Protein AF-A0AAE9A812-F1 (afdb_monomer_lite)

Organism: Caenorhabditis briggsae (NCBI:txid6238)

Foldseek 3Di:
DDPVLVVVQVVQLVVLVVQQVVLVVVQVVCCVVPVDNPPRDDRDDDRDGDPVVVVVVVLVVLPDPADDQAAPQPSHHADPPFQKDFDPPPSNRHIHGLVRVVVVPPPPQADPPPRHGVPPSDDDDD

Sequence (126 aa):
MSKNLCVLEEDLFGSSVGMYRDTLNFNIYNVQQTQSNEACQPIPSYPGLSERFVDAEKMGKMKPMFGEGECAICFEKIEEHDEERTCPNEICALRYHGKCILKSIETKALCPYCKTGLVGIGKSSS

Secondary structure (DSSP, 8-state):
--HHHHHHHHHHHHHHHHHHHHHHHHHHHHHHHHS-STTPPPPPPPP---HHHHHHHHHHHHS-SSPTTB-TTT--B--TTS-EEE-S-TTT--EEEHHHHHHHHSS--B-TTT--B-TT-S----

InterPro domains:
  IPR001841 Zinc finger, RING-type [PF13639] (70-115)
  IPR001841 Zinc finger, RING-type [PS50089] (71-115)
  IPR013083 Zinc finger, RING/FYVE/PHD-type [G3DSA:3.30.40.10] (26-119)

Radius of gyration: 25.55 Å; chains: 1; bounding box: 54×34×76 Å

pLDDT: mean 85.59, std 14.65, range [34.12, 98.12]

Structure (mmCIF, N/CA/C/O backbone):
data_AF-A0AAE9A812-F1
#
_entry.id   AF-A0AAE9A812-F1
#
loop_
_atom_site.group_PDB
_atom_site.id
_atom_site.type_symbol
_atom_site.label_atom_id
_atom_site.label_alt_id
_atom_site.label_comp_id
_atom_site.label_asym_id
_atom_site.label_entity_id
_atom_site.label_seq_id
_atom_site.pdbx_PDB_ins_code
_atom_site.Cartn_x
_atom_site.Cartn_y
_atom_site.Cartn_z
_atom_site.occupancy
_atom_site.B_iso_or_equiv
_atom_site.auth_seq_id
_atom_site.auth_comp_id
_atom_site.auth_asym_id
_atom_site.auth_atom_id
_atom_site.pdbx_PDB_model_num
ATOM 1 N N . MET A 1 1 ? 6.868 8.957 -2.030 1.00 64.56 1 MET A N 1
ATOM 2 C CA . MET A 1 1 ? 5.532 9.276 -1.487 1.00 64.56 1 MET A CA 1
ATOM 3 C C . MET A 1 1 ? 5.451 10.750 -1.125 1.00 64.56 1 MET A C 1
ATOM 5 O O . MET A 1 1 ? 6.474 11.320 -0.762 1.00 64.56 1 MET A O 1
ATOM 9 N N . SER A 1 2 ? 4.302 11.400 -1.343 1.00 77.44 2 SER A N 1
ATOM 10 C CA . SER A 1 2 ? 4.153 12.848 -1.110 1.00 77.44 2 SER A CA 1
ATOM 11 C C . SER A 1 2 ? 4.033 13.133 0.386 1.00 77.44 2 SER A C 1
ATOM 13 O O . SER A 1 2 ? 3.185 12.532 1.040 1.00 77.44 2 SER A O 1
ATOM 15 N N . LYS A 1 3 ? 4.825 14.077 0.919 1.00 80.06 3 LYS A N 1
ATOM 16 C CA . LYS A 1 3 ? 4.775 14.473 2.343 1.00 80.06 3 LYS A CA 1
ATOM 17 C C . LYS A 1 3 ? 3.356 14.843 2.795 1.00 80.06 3 LYS A C 1
ATOM 19 O O . LYS A 1 3 ? 2.950 14.466 3.885 1.00 80.06 3 LYS A O 1
ATOM 24 N N . ASN A 1 4 ? 2.583 15.496 1.926 1.00 88.12 4 ASN A N 1
ATOM 25 C CA . ASN A 1 4 ? 1.204 15.893 2.222 1.00 88.12 4 ASN A CA 1
ATOM 26 C C . ASN A 1 4 ? 0.262 14.692 2.383 1.00 88.12 4 ASN A C 1
ATOM 28 O O . ASN A 1 4 ? -0.672 14.750 3.174 1.00 88.12 4 ASN A O 1
ATOM 32 N N . LEU A 1 5 ? 0.500 13.605 1.641 1.00 89.19 5 LEU A N 1
ATOM 33 C CA . LEU A 1 5 ? -0.305 12.391 1.756 1.00 89.19 5 LEU A CA 1
ATOM 34 C C . LEU A 1 5 ? -0.009 11.653 3.067 1.00 89.19 5 LEU A C 1
ATOM 36 O O . LEU A 1 5 ? -0.935 11.133 3.671 1.00 89.19 5 LEU A O 1
ATOM 40 N N . CYS A 1 6 ? 1.247 11.651 3.524 1.00 90.75 6 CYS A N 1
ATOM 41 C CA . CYS A 1 6 ? 1.621 11.052 4.807 1.00 90.75 6 CYS A CA 1
ATOM 42 C C . CYS A 1 6 ? 0.994 11.791 5.998 1.00 90.75 6 CYS A C 1
ATOM 44 O O . CYS A 1 6 ? 0.432 11.140 6.866 1.00 90.75 6 CYS A O 1
ATOM 46 N N . VAL A 1 7 ? 1.046 13.130 6.012 1.00 93.75 7 VAL A N 1
ATOM 47 C CA . VAL A 1 7 ? 0.453 13.941 7.097 1.00 93.75 7 VAL A CA 1
ATOM 48 C C . VAL A 1 7 ? -1.057 13.721 7.178 1.00 93.75 7 VAL A C 1
ATOM 50 O O . VAL A 1 7 ? -1.590 13.436 8.242 1.00 93.75 7 VAL A O 1
ATOM 53 N N . LEU A 1 8 ? -1.744 13.775 6.034 1.00 94.44 8 LEU A N 1
ATOM 54 C CA . LEU A 1 8 ? -3.183 13.530 5.992 1.00 94.44 8 LEU A CA 1
ATOM 55 C C . LEU A 1 8 ? -3.542 12.103 6.433 1.00 94.44 8 LEU A C 1
ATOM 57 O O . LEU A 1 8 ? -4.569 11.899 7.074 1.00 94.44 8 LEU A O 1
ATOM 61 N N . GLU A 1 9 ? -2.724 11.114 6.074 1.00 96.50 9 GLU A N 1
ATOM 62 C CA . GLU A 1 9 ? -2.943 9.732 6.499 1.00 96.50 9 GLU A CA 1
ATOM 63 C C . GLU A 1 9 ? -2.795 9.565 8.013 1.00 96.50 9 GLU A C 1
ATOM 65 O O . GLU A 1 9 ? -3.593 8.861 8.627 1.00 96.50 9 GLU A O 1
ATOM 70 N N . GLU A 1 10 ? -1.814 10.228 8.622 1.00 96.25 10 GLU A N 1
ATOM 71 C CA . GLU A 1 10 ? -1.607 10.206 10.070 1.00 96.25 10 GLU A CA 1
ATOM 72 C C . GLU A 1 10 ? -2.829 10.756 10.819 1.00 96.25 10 GLU A C 1
ATOM 74 O O . GLU A 1 10 ? -3.327 10.108 11.745 1.00 96.25 10 GLU A O 1
ATOM 79 N N . ASP A 1 11 ? -3.377 11.884 10.357 1.00 96.19 11 ASP A N 1
ATOM 80 C CA . ASP A 1 11 ? -4.583 12.489 10.931 1.00 96.19 11 ASP A CA 1
ATOM 81 C C . ASP A 1 11 ? -5.809 11.566 10.807 1.00 96.19 11 ASP A C 1
ATOM 83 O O . ASP A 1 11 ? -6.572 11.381 11.765 1.00 96.19 11 ASP A O 1
ATOM 87 N N . LEU A 1 12 ? -6.005 10.958 9.630 1.00 95.81 12 LEU A N 1
ATOM 88 C CA . LEU A 1 12 ? -7.115 10.035 9.373 1.00 95.81 12 LEU A CA 1
ATOM 89 C C . LEU A 1 12 ? -7.005 8.770 10.226 1.00 95.81 12 LEU A C 1
ATOM 91 O O . LEU A 1 12 ? -7.982 8.358 10.860 1.00 95.81 12 LEU A O 1
ATOM 95 N N . PHE A 1 13 ? -5.814 8.173 10.278 1.00 97.12 13 PHE A N 1
ATOM 96 C CA . PHE A 1 13 ? -5.564 6.983 11.075 1.00 97.12 13 PHE A CA 1
ATOM 97 C C . PHE A 1 13 ? -5.777 7.276 12.563 1.00 97.12 13 PHE A C 1
ATOM 99 O O . PHE A 1 13 ? -6.536 6.560 13.219 1.00 97.12 13 PHE A O 1
ATOM 106 N N . GLY A 1 14 ? -5.210 8.372 13.078 1.00 97.19 14 GLY A N 1
ATOM 107 C CA . GLY A 1 14 ? -5.398 8.802 14.464 1.00 97.19 14 GLY A CA 1
ATOM 108 C C . GLY A 1 14 ? -6.870 9.016 14.824 1.00 97.19 14 GLY A C 1
ATOM 109 O O . GLY A 1 14 ? -7.333 8.523 15.856 1.00 97.19 14 GLY A O 1
ATOM 110 N N . SER A 1 15 ? -7.632 9.660 13.938 1.00 96.31 15 SER A N 1
ATOM 111 C CA . SER A 1 15 ? -9.077 9.855 14.115 1.00 96.31 15 SER A CA 1
ATOM 112 C C . SER A 1 15 ? -9.830 8.521 14.179 1.00 96.31 15 SER A C 1
ATOM 114 O O . SER A 1 15 ? -10.662 8.322 15.066 1.00 96.31 15 SER A O 1
ATOM 116 N N . SER A 1 16 ? -9.504 7.575 13.290 1.00 96.88 16 SER A N 1
ATOM 117 C CA . SER A 1 16 ? -10.133 6.246 13.271 1.00 96.88 16 SER A CA 1
ATOM 118 C C . SER A 1 16 ? -9.846 5.440 14.545 1.00 96.88 16 SER A C 1
ATOM 120 O O . SER A 1 16 ? -10.753 4.814 15.098 1.00 96.88 16 SER A O 1
ATOM 122 N N . VAL A 1 17 ? -8.615 5.515 15.068 1.00 97.75 17 VAL A N 1
ATOM 123 C CA . VAL A 1 17 ? -8.219 4.883 16.336 1.00 97.75 17 VAL A CA 1
ATOM 124 C C . VAL A 1 17 ? -8.996 5.479 17.503 1.00 97.75 17 VAL A C 1
ATOM 126 O O . VAL A 1 17 ? -9.504 4.728 18.338 1.00 97.75 17 VAL A O 1
ATOM 129 N N . GLY A 1 18 ? -9.105 6.811 17.553 1.00 97.56 18 GLY A N 1
ATOM 130 C CA . GLY A 1 18 ? -9.866 7.519 18.580 1.00 97.56 18 GLY A CA 1
ATOM 131 C C . GLY A 1 18 ? -11.318 7.050 18.618 1.00 97.56 18 GLY A C 1
ATOM 132 O O . GLY A 1 18 ? -11.766 6.534 19.638 1.00 97.56 18 GLY A O 1
ATOM 133 N N . MET A 1 19 ? -12.011 7.115 17.478 1.00 96.81 19 MET A N 1
ATOM 134 C CA . MET A 1 19 ? -13.407 6.683 17.372 1.00 96.81 19 MET A CA 1
ATOM 135 C C . MET A 1 19 ? -13.600 5.222 17.786 1.00 96.81 19 MET A C 1
ATOM 137 O O . MET A 1 19 ? -14.482 4.918 18.585 1.00 96.81 19 MET A O 1
ATOM 141 N N . TYR A 1 20 ? -12.759 4.316 17.281 1.00 98.12 20 TYR A N 1
ATOM 142 C CA . TYR A 1 20 ? -12.854 2.894 17.599 1.00 98.12 20 TYR A CA 1
ATOM 143 C C . TYR A 1 20 ? -12.691 2.624 19.094 1.00 98.12 20 TYR A C 1
ATOM 145 O O . TYR A 1 20 ? -13.508 1.932 19.704 1.00 98.12 20 TYR A O 1
ATOM 153 N N . ARG A 1 21 ? -11.657 3.207 19.705 1.00 97.94 21 ARG A N 1
ATOM 154 C CA . ARG A 1 21 ? -11.391 3.049 21.135 1.00 97.94 21 ARG A CA 1
ATOM 155 C C . ARG A 1 21 ? -12.521 3.627 21.980 1.00 97.94 21 ARG A C 1
ATOM 157 O O . ARG A 1 21 ? -12.931 2.993 22.949 1.00 97.94 21 ARG A O 1
ATOM 164 N N . ASP A 1 22 ? -13.018 4.804 21.628 1.00 98.00 22 ASP A N 1
ATOM 165 C CA . ASP A 1 22 ? -14.037 5.492 22.414 1.00 98.00 22 ASP A CA 1
ATOM 166 C C . ASP A 1 22 ? -15.376 4.738 22.354 1.00 98.00 22 ASP A C 1
ATOM 168 O O . ASP A 1 22 ? -15.998 4.523 23.396 1.00 98.00 22 ASP A O 1
ATOM 172 N N . THR A 1 23 ? -15.764 4.213 21.183 1.00 98.00 23 THR A N 1
ATOM 173 C CA . THR A 1 23 ? -16.937 3.331 21.052 1.00 98.00 23 THR A CA 1
ATOM 174 C C . THR A 1 23 ? -16.782 2.046 21.865 1.00 98.00 23 THR A C 1
ATOM 176 O O . THR A 1 23 ? -17.718 1.639 22.555 1.00 98.00 23 THR A O 1
ATOM 179 N N . LEU A 1 24 ? -15.610 1.401 21.830 1.00 97.31 24 LEU A N 1
ATOM 180 C CA . LEU A 1 24 ? -15.373 0.202 22.635 1.00 97.31 24 LEU A CA 1
ATOM 181 C C . LEU A 1 24 ? -15.450 0.497 24.132 1.00 97.31 24 LEU A C 1
ATOM 183 O O . LEU A 1 24 ? -16.131 -0.227 24.853 1.00 97.31 24 LEU A O 1
ATOM 187 N N . ASN A 1 25 ? -14.797 1.561 24.595 1.00 97.56 25 ASN A N 1
ATOM 188 C CA . ASN A 1 25 ? -14.821 1.958 26.001 1.00 97.56 25 ASN A CA 1
ATOM 189 C C . ASN A 1 25 ? -16.247 2.259 26.473 1.00 97.56 25 ASN A C 1
ATOM 191 O O . ASN A 1 25 ? -16.641 1.804 27.547 1.00 97.56 25 ASN A O 1
ATOM 195 N N . PHE A 1 26 ? -17.032 2.967 25.658 1.00 97.00 26 PHE A N 1
ATOM 196 C CA . PHE A 1 26 ? -18.442 3.231 25.936 1.00 97.00 26 PHE A CA 1
ATOM 197 C C . PHE A 1 26 ? -19.256 1.936 26.041 1.00 97.00 26 PHE A C 1
ATOM 199 O O . PHE A 1 26 ? -19.970 1.726 27.021 1.00 97.00 26 PHE A O 1
ATOM 206 N N . ASN A 1 27 ? -19.110 1.028 25.073 1.00 97.69 27 ASN A N 1
ATOM 207 C CA . ASN A 1 27 ? -19.827 -0.244 25.076 1.00 97.69 27 ASN A CA 1
ATOM 208 C C . ASN A 1 27 ? -19.439 -1.125 26.270 1.00 97.69 27 ASN A C 1
ATOM 210 O O . ASN A 1 27 ? -20.319 -1.684 26.919 1.00 97.69 27 ASN A O 1
ATOM 214 N N . ILE A 1 28 ? -18.143 -1.220 26.589 1.00 97.50 28 ILE A N 1
ATOM 215 C CA . ILE A 1 28 ? -17.636 -1.958 27.754 1.00 97.50 28 ILE A CA 1
ATOM 216 C C . ILE A 1 28 ? -18.244 -1.390 29.037 1.00 97.50 28 ILE A C 1
ATOM 218 O O . ILE A 1 28 ? -18.771 -2.152 29.847 1.00 97.50 28 ILE A O 1
ATOM 222 N N . TYR A 1 29 ? -18.215 -0.065 29.202 1.00 96.88 29 TYR A N 1
ATOM 223 C CA . TYR A 1 29 ? -18.813 0.605 30.351 1.00 96.88 29 TYR A CA 1
ATOM 224 C C . TYR A 1 29 ? -20.308 0.281 30.471 1.00 96.88 29 TYR A C 1
ATOM 226 O O . TYR A 1 29 ? -20.756 -0.160 31.528 1.00 96.88 29 TYR A O 1
ATOM 234 N N . ASN A 1 30 ? -21.073 0.408 29.384 1.00 96.19 30 ASN A N 1
ATOM 235 C CA . ASN A 1 30 ? -22.510 0.132 29.396 1.00 96.19 30 ASN A CA 1
ATOM 236 C C . ASN A 1 30 ? -22.833 -1.313 29.764 1.00 96.19 30 ASN A C 1
ATOM 238 O O . ASN A 1 30 ? -23.720 -1.546 30.588 1.00 96.19 30 ASN A O 1
ATOM 242 N N . VAL A 1 31 ? -22.108 -2.279 29.199 1.00 97.38 31 VAL A N 1
ATOM 243 C CA . VAL A 1 31 ? -22.308 -3.700 29.513 1.00 97.38 31 VAL A CA 1
ATOM 244 C C . VAL A 1 31 ? -21.983 -3.973 30.980 1.00 97.38 31 VAL A C 1
ATOM 246 O O . VAL A 1 31 ? -22.732 -4.678 31.650 1.00 97.38 31 VAL A O 1
ATOM 249 N N . GLN A 1 32 ? -20.912 -3.381 31.514 1.00 96.94 32 GLN A N 1
ATOM 250 C CA . GLN A 1 32 ? -20.545 -3.532 32.923 1.00 96.94 32 GLN A CA 1
ATOM 251 C C . GLN A 1 32 ? -21.593 -2.942 33.880 1.00 96.94 32 GLN A C 1
ATOM 253 O O . GLN A 1 32 ? -21.830 -3.525 34.935 1.00 96.94 32 GLN A O 1
ATOM 258 N N . GLN A 1 33 ? -22.222 -1.814 33.530 1.00 96.62 33 GLN A N 1
ATOM 259 C CA . GLN A 1 33 ? -23.222 -1.160 34.385 1.00 96.62 33 GLN A CA 1
ATOM 260 C C . GLN A 1 33 ? -24.612 -1.797 34.290 1.00 96.62 33 GLN A C 1
ATOM 262 O O . GLN A 1 33 ? -25.311 -1.912 35.294 1.00 96.62 33 GLN A O 1
ATOM 267 N N . THR A 1 34 ? -25.033 -2.188 33.087 1.00 95.94 34 THR A N 1
ATOM 268 C CA . THR A 1 34 ? -26.423 -2.594 32.818 1.00 95.94 34 THR A CA 1
ATOM 269 C C . THR A 1 34 ? -26.601 -4.100 32.660 1.00 95.94 34 THR A C 1
ATOM 271 O O . THR A 1 34 ? -27.734 -4.573 32.645 1.00 95.94 34 THR A O 1
ATOM 274 N N . GLN A 1 35 ? -25.504 -4.854 32.508 1.00 95.38 35 GLN A N 1
ATOM 275 C CA . GLN A 1 35 ? -25.506 -6.260 32.079 1.00 95.38 35 GLN A CA 1
ATOM 276 C C . GLN A 1 35 ? -26.288 -6.505 30.775 1.00 95.38 35 GLN A C 1
ATOM 278 O O . GLN A 1 35 ? -26.722 -7.622 30.501 1.00 95.38 35 GLN A O 1
ATOM 283 N N . SER A 1 36 ? -26.458 -5.463 29.959 1.00 94.88 36 SER A N 1
ATOM 284 C CA . SER A 1 36 ? -27.199 -5.479 28.703 1.00 94.88 36 SER A CA 1
ATOM 285 C C . SER A 1 36 ? -26.360 -4.867 27.583 1.00 94.88 36 SER A C 1
ATOM 287 O O . SER A 1 36 ? -25.483 -4.036 27.821 1.00 94.88 36 SER A O 1
ATOM 289 N N . ASN A 1 37 ? -26.631 -5.284 26.347 1.00 92.94 37 ASN A N 1
ATOM 290 C CA . ASN A 1 37 ? -26.000 -4.754 25.139 1.00 92.94 37 ASN A CA 1
ATOM 291 C C . ASN A 1 37 ? -26.926 -3.827 24.331 1.00 92.94 37 ASN A C 1
ATOM 293 O O . ASN A 1 37 ? -26.516 -3.330 23.286 1.00 92.94 37 ASN A O 1
ATOM 297 N N . GLU A 1 38 ? -28.149 -3.563 24.799 1.00 93.25 38 GLU A N 1
ATOM 298 C CA . GLU A 1 38 ? -29.140 -2.784 24.040 1.00 93.25 38 GLU A CA 1
ATOM 299 C C . GLU A 1 38 ? -28.713 -1.329 23.805 1.00 93.25 38 GLU A C 1
ATOM 301 O O . GLU A 1 38 ? -29.036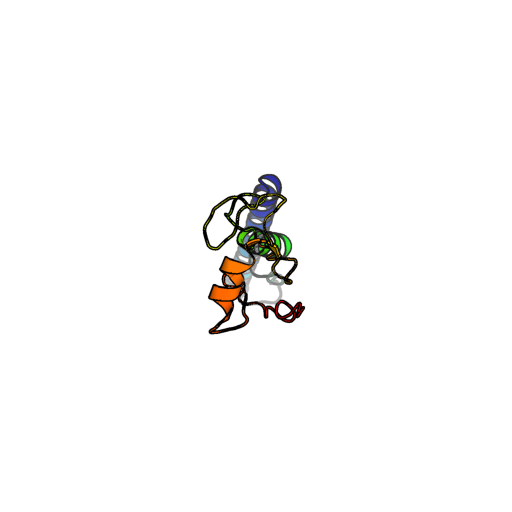 -0.740 22.777 1.00 93.25 38 GLU A O 1
ATOM 306 N N . ALA A 1 39 ? -27.950 -0.756 24.739 1.00 92.12 39 ALA A N 1
ATOM 307 C CA . ALA A 1 39 ? -27.422 0.603 24.639 1.00 92.12 39 ALA A CA 1
ATOM 308 C C . ALA A 1 39 ? -26.037 0.672 23.968 1.00 92.12 39 ALA A C 1
ATOM 310 O O . ALA A 1 39 ? -25.408 1.732 23.967 1.00 92.12 39 ALA A O 1
ATOM 311 N N . CYS A 1 40 ? -25.510 -0.442 23.448 1.00 95.62 40 CYS A N 1
ATOM 312 C CA . CYS A 1 40 ? -24.222 -0.433 22.764 1.00 95.62 40 C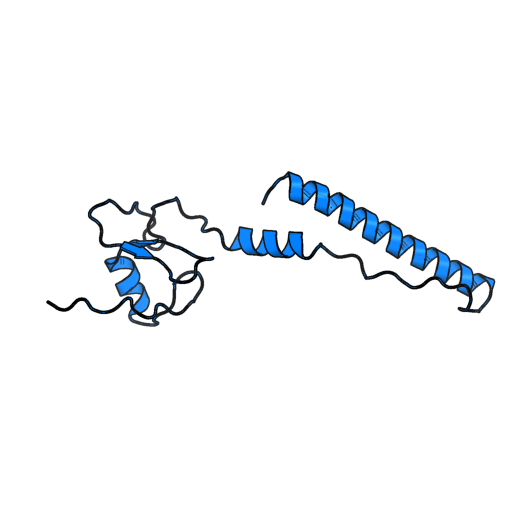YS A CA 1
ATOM 313 C C . CYS A 1 40 ? -24.325 0.265 21.404 1.00 95.62 40 CYS A C 1
ATOM 315 O O . CYS A 1 40 ? -25.243 0.040 20.618 1.00 95.62 40 CYS A O 1
ATOM 317 N N . GLN A 1 41 ? -23.327 1.087 21.104 1.00 95.19 41 GLN A N 1
ATOM 318 C CA . GLN A 1 41 ? -23.143 1.670 19.786 1.00 95.19 41 GLN A CA 1
ATOM 319 C C . GLN A 1 41 ? -22.536 0.646 18.816 1.00 95.19 41 GLN A C 1
ATOM 321 O O . GLN A 1 41 ? -21.768 -0.227 19.239 1.00 95.19 41 GLN A O 1
ATOM 326 N N . PRO A 1 42 ? -22.832 0.750 17.509 1.00 96.31 42 PRO A N 1
ATOM 327 C CA . PRO A 1 42 ? -22.187 -0.084 16.507 1.00 96.31 42 PRO A CA 1
ATOM 328 C C . PRO A 1 42 ? -20.677 0.164 16.519 1.00 96.31 42 PRO A C 1
ATOM 330 O O . PRO A 1 42 ? -20.229 1.307 16.458 1.00 96.31 42 PRO A O 1
ATOM 333 N N . ILE A 1 43 ? -19.898 -0.915 16.598 1.00 94.88 43 ILE A N 1
ATOM 334 C CA . ILE A 1 43 ? -18.437 -0.832 16.572 1.00 94.88 43 ILE A CA 1
ATOM 335 C C . ILE A 1 43 ? -18.022 -0.354 15.172 1.00 94.88 43 ILE A C 1
ATOM 337 O O . ILE A 1 43 ? -18.418 -0.985 14.186 1.00 94.88 43 ILE A O 1
ATOM 341 N N . PRO A 1 44 ? -17.260 0.746 15.052 1.00 94.69 44 PRO A N 1
ATOM 342 C CA . PRO A 1 44 ? -16.771 1.200 13.759 1.00 94.69 44 PRO A CA 1
ATOM 343 C C . PRO A 1 44 ? -15.748 0.209 13.191 1.00 94.69 44 PRO A C 1
ATOM 345 O O . PRO A 1 44 ? -15.234 -0.663 13.893 1.00 94.69 44 PRO A O 1
ATOM 348 N N . SER A 1 45 ? -15.431 0.348 11.906 1.00 93.62 45 SER A N 1
ATOM 349 C CA . SER A 1 45 ? -14.398 -0.466 11.263 1.00 93.62 45 SER A CA 1
ATOM 350 C C . SER A 1 45 ? -13.076 -0.407 12.030 1.00 93.62 45 SER A C 1
ATOM 352 O O . SER A 1 45 ? -12.712 0.636 12.578 1.00 93.62 45 SER A O 1
ATOM 354 N N . TYR A 1 46 ? -12.349 -1.527 12.044 1.00 94.81 46 TYR A N 1
ATOM 355 C CA . TYR A 1 46 ? -11.043 -1.585 12.691 1.00 94.81 46 TYR A CA 1
ATOM 356 C C . TYR A 1 46 ? -10.101 -0.525 12.088 1.00 94.81 46 TYR A C 1
ATOM 358 O O . TYR A 1 46 ? -10.048 -0.413 10.857 1.00 94.81 46 TYR A O 1
ATOM 366 N N . PRO A 1 47 ? -9.361 0.238 12.914 1.00 95.56 47 PRO A N 1
ATOM 367 C CA . PRO A 1 47 ? -8.467 1.280 12.432 1.00 95.56 47 PRO A CA 1
ATOM 368 C C . PRO A 1 47 ? -7.414 0.714 11.484 1.00 95.56 47 PRO A C 1
ATOM 370 O O . PRO A 1 47 ? -6.708 -0.244 11.806 1.00 95.56 47 PRO A O 1
ATOM 373 N N . GLY A 1 48 ? -7.292 1.321 10.312 1.00 94.12 48 GLY A N 1
ATOM 374 C CA . GLY A 1 48 ? -6.377 0.876 9.273 1.00 94.12 48 GLY A CA 1
ATOM 375 C C . GLY A 1 48 ? -5.970 2.027 8.373 1.00 94.12 48 GLY A C 1
ATOM 376 O O . GLY A 1 48 ? -6.605 3.081 8.376 1.00 94.12 48 GLY A O 1
ATOM 377 N N . LEU A 1 49 ? -4.898 1.806 7.615 1.00 95.00 49 LEU A N 1
ATOM 378 C CA . LEU A 1 49 ? -4.466 2.771 6.613 1.00 95.00 49 LEU A CA 1
ATOM 379 C C . LEU A 1 49 ? -5.508 2.876 5.498 1.00 95.00 49 LEU A C 1
ATOM 381 O O . LEU A 1 49 ? -6.103 1.869 5.100 1.00 95.00 49 LEU A O 1
ATOM 385 N N . SER A 1 50 ? -5.699 4.080 4.967 1.00 93.12 50 SER A N 1
ATOM 386 C CA . SER A 1 50 ? -6.602 4.315 3.851 1.00 93.12 50 SER A CA 1
ATOM 387 C C . SER A 1 50 ? -6.139 3.561 2.606 1.00 93.12 50 SER A C 1
ATOM 389 O O . SER A 1 50 ? -4.944 3.455 2.316 1.00 93.12 50 SER A O 1
ATOM 391 N N . GLU A 1 51 ? -7.099 3.069 1.823 1.00 92.00 51 GLU A N 1
ATOM 392 C CA . GLU A 1 51 ? -6.823 2.379 0.557 1.00 92.00 51 GLU A CA 1
ATOM 393 C C . GLU A 1 51 ? -5.967 3.251 -0.370 1.00 92.00 51 GLU A C 1
ATOM 395 O O . GLU A 1 51 ? -4.959 2.802 -0.910 1.00 92.00 51 GLU A O 1
ATOM 400 N N . ARG A 1 52 ? -6.276 4.552 -0.431 1.00 90.81 52 ARG A N 1
ATOM 401 C CA . ARG A 1 52 ? -5.515 5.529 -1.214 1.00 90.81 52 ARG A CA 1
ATOM 402 C C . ARG A 1 52 ? -4.051 5.629 -0.776 1.00 90.81 52 ARG A C 1
ATOM 404 O O . ARG A 1 52 ? -3.176 5.781 -1.627 1.00 90.81 52 ARG A O 1
ATOM 411 N N . PHE A 1 53 ? -3.767 5.581 0.527 1.00 91.94 53 PHE A N 1
ATOM 412 C CA . PHE A 1 53 ? -2.393 5.594 1.030 1.00 91.94 53 PHE A CA 1
ATOM 413 C C . PHE A 1 53 ? -1.672 4.283 0.720 1.00 91.94 53 PHE A C 1
ATOM 415 O O . PHE A 1 53 ? -0.544 4.298 0.230 1.00 91.94 53 PHE A O 1
ATOM 422 N N . VAL A 1 54 ? -2.344 3.153 0.938 1.00 90.38 54 VAL A N 1
ATOM 423 C CA . VAL A 1 54 ? -1.814 1.820 0.632 1.00 90.38 54 VAL A CA 1
ATOM 424 C C . VAL A 1 54 ? -1.465 1.692 -0.853 1.00 90.38 54 VAL A C 1
ATOM 426 O O . VAL A 1 54 ? -0.401 1.175 -1.196 1.00 90.38 54 VAL A O 1
ATOM 429 N N . ASP A 1 55 ? -2.315 2.192 -1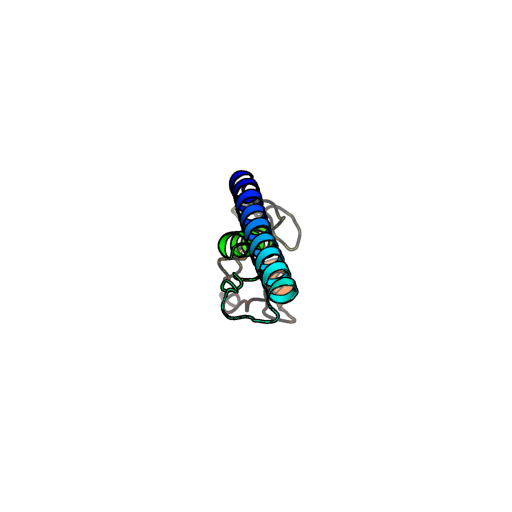.743 1.00 88.12 55 ASP A N 1
ATOM 430 C CA . ASP A 1 55 ? -2.073 2.144 -3.183 1.00 88.12 55 ASP A CA 1
ATOM 431 C C . ASP A 1 55 ? -0.953 3.086 -3.612 1.00 88.12 55 ASP A C 1
ATOM 433 O O . ASP A 1 55 ? -0.083 2.696 -4.393 1.00 88.12 55 ASP A O 1
ATOM 437 N N . ALA A 1 56 ? -0.887 4.284 -3.033 1.00 85.06 56 ALA A N 1
ATOM 438 C CA . ALA A 1 56 ? 0.220 5.197 -3.275 1.00 85.06 56 ALA A CA 1
ATOM 439 C C . ALA A 1 56 ? 1.567 4.636 -2.764 1.00 85.06 56 ALA A C 1
ATOM 441 O O . ALA A 1 56 ? 2.600 4.846 -3.405 1.00 85.06 56 ALA A O 1
ATOM 442 N N . GLU A 1 57 ? 1.575 3.864 -1.670 1.00 81.56 57 GLU A N 1
ATOM 443 C CA . GLU A 1 57 ? 2.770 3.171 -1.158 1.00 81.56 57 GLU A CA 1
ATOM 444 C C . GLU A 1 57 ? 3.197 2.055 -2.118 1.00 81.56 57 GLU A C 1
ATOM 446 O O . GLU A 1 57 ? 4.379 1.926 -2.448 1.00 81.56 57 GLU A O 1
ATOM 451 N N . LYS A 1 58 ? 2.239 1.261 -2.617 1.00 79.44 58 LYS A N 1
ATOM 452 C CA . LYS A 1 58 ? 2.505 0.218 -3.621 1.00 79.44 58 LYS A CA 1
ATOM 453 C C . LYS A 1 58 ? 3.076 0.818 -4.907 1.00 79.44 58 LYS A C 1
ATOM 455 O O . LYS A 1 58 ? 4.089 0.327 -5.399 1.00 79.44 58 LYS A O 1
ATOM 460 N N . MET A 1 59 ? 2.486 1.904 -5.411 1.00 69.75 59 MET A N 1
ATOM 461 C CA . MET A 1 59 ? 2.997 2.631 -6.580 1.00 69.75 59 MET A CA 1
ATOM 462 C C . MET A 1 59 ? 4.387 3.224 -6.317 1.00 69.75 59 MET A C 1
ATOM 464 O O . MET A 1 59 ? 5.258 3.176 -7.182 1.00 69.75 59 MET A O 1
ATOM 468 N N . GLY A 1 60 ? 4.633 3.736 -5.107 1.00 62.03 60 GLY A N 1
ATOM 469 C CA . GLY A 1 60 ? 5.940 4.239 -4.688 1.00 62.03 60 GLY A CA 1
ATOM 470 C C . GLY A 1 60 ? 7.033 3.168 -4.693 1.00 62.03 60 GLY A C 1
ATOM 471 O O . GLY A 1 60 ? 8.150 3.452 -5.112 1.00 62.03 60 GLY A O 1
ATOM 472 N N . LYS A 1 61 ? 6.710 1.932 -4.294 1.00 57.03 61 LYS A N 1
ATOM 473 C CA . LYS A 1 61 ? 7.628 0.776 -4.327 1.00 57.03 61 LYS A CA 1
ATOM 474 C C . LYS A 1 61 ? 7.858 0.209 -5.727 1.00 57.03 61 LYS A C 1
ATOM 476 O O . LYS A 1 61 ? 8.809 -0.540 -5.921 1.00 57.03 61 LYS A O 1
ATOM 481 N N . MET A 1 62 ? 6.994 0.543 -6.682 1.00 56.09 62 MET A N 1
ATOM 482 C CA . MET A 1 62 ? 7.164 0.181 -8.088 1.00 56.09 62 MET A CA 1
ATOM 483 C C . MET A 1 62 ? 7.944 1.230 -8.879 1.00 56.09 62 MET A C 1
ATOM 485 O O . MET A 1 62 ? 8.335 0.939 -10.009 1.00 56.09 62 MET A O 1
ATOM 489 N N . LYS A 1 63 ? 8.223 2.412 -8.303 1.00 55.69 63 LYS A N 1
ATOM 490 C CA . LYS A 1 63 ? 9.150 3.343 -8.941 1.00 55.69 63 LYS A CA 1
ATOM 491 C C . LYS A 1 63 ? 10.544 2.716 -8.963 1.00 55.69 63 LYS A C 1
ATOM 493 O O . LYS A 1 63 ? 11.081 2.400 -7.898 1.00 55.69 63 LYS A O 1
ATOM 498 N N . PRO A 1 64 ? 11.138 2.543 -10.148 1.00 55.09 64 PRO A N 1
ATOM 499 C CA . PRO A 1 64 ? 12.500 2.065 -10.239 1.00 55.09 64 PRO A CA 1
ATOM 500 C C . PRO A 1 64 ? 13.438 3.009 -9.478 1.00 55.09 64 PRO A C 1
ATOM 502 O O . PRO A 1 64 ? 13.388 4.219 -9.663 1.00 55.09 64 PRO A O 1
ATOM 505 N N . MET A 1 65 ? 14.305 2.453 -8.628 1.00 57.41 65 MET A N 1
ATOM 506 C CA . MET A 1 65 ? 15.381 3.193 -7.944 1.00 57.41 65 MET A CA 1
ATOM 507 C C . MET A 1 65 ? 16.527 3.601 -8.893 1.00 57.41 65 MET A C 1
ATOM 509 O O . MET A 1 65 ? 17.556 4.093 -8.444 1.00 57.41 65 MET A O 1
ATOM 513 N N . PHE A 1 66 ? 16.359 3.337 -10.187 1.00 63.00 66 PHE A N 1
ATOM 514 C CA . PHE A 1 66 ? 17.347 3.507 -11.243 1.00 63.00 66 PHE A CA 1
ATOM 515 C C . PHE A 1 66 ? 17.205 4.910 -11.846 1.00 63.00 66 PHE A C 1
ATOM 517 O O . PHE A 1 66 ? 16.090 5.440 -11.889 1.00 63.00 66 PHE A O 1
ATOM 524 N N . GLY A 1 67 ? 18.309 5.512 -12.292 1.00 61.53 67 GLY A N 1
ATOM 525 C CA . GLY A 1 67 ? 18.289 6.829 -12.916 1.00 61.53 67 GLY A CA 1
ATOM 526 C C . GLY A 1 67 ? 17.393 6.852 -14.154 1.00 61.53 67 GLY A C 1
ATOM 527 O O . GLY A 1 67 ? 17.284 5.872 -14.898 1.00 61.53 67 GLY A O 1
ATOM 528 N N . GLU A 1 68 ? 16.717 7.980 -14.376 1.00 67.44 68 GLU A N 1
ATOM 529 C CA . GLU A 1 68 ? 15.941 8.189 -15.597 1.00 67.44 68 GLU A CA 1
ATOM 530 C C . GLU A 1 68 ? 16.867 8.041 -16.816 1.00 67.44 68 GLU A C 1
ATOM 532 O O . GLU A 1 68 ? 17.822 8.794 -16.981 1.00 67.44 68 GLU A O 1
ATOM 537 N N . GLY A 1 69 ? 16.598 7.047 -17.666 1.00 76.31 69 GLY A N 1
ATOM 538 C CA . GLY A 1 69 ? 17.409 6.772 -18.857 1.00 76.31 69 GLY A CA 1
ATOM 539 C C . GLY A 1 69 ? 18.599 5.832 -18.660 1.00 76.31 69 GLY A C 1
ATOM 540 O O . GLY A 1 69 ? 19.383 5.667 -19.590 1.00 76.31 69 GLY A O 1
ATOM 541 N N . GLU A 1 70 ? 18.719 5.177 -17.508 1.00 89.62 70 GLU A N 1
ATOM 542 C CA . GLU A 1 70 ? 19.708 4.118 -17.292 1.00 89.62 70 GLU A CA 1
ATOM 543 C C . GLU A 1 70 ? 19.140 2.730 -17.603 1.00 89.62 70 GLU A C 1
ATOM 545 O O . GLU A 1 70 ? 17.952 2.440 -17.420 1.00 89.62 70 GLU A O 1
ATOM 550 N N . CYS A 1 71 ? 20.015 1.834 -18.049 1.00 91.06 71 CYS A N 1
ATOM 551 C CA . CYS A 1 71 ? 19.701 0.427 -18.212 1.00 91.06 71 CYS A CA 1
ATOM 552 C C . CYS A 1 71 ? 19.610 -0.252 -16.844 1.00 91.06 71 CYS A C 1
ATOM 554 O O . CYS A 1 71 ? 20.605 -0.384 -16.134 1.00 91.06 71 CYS A O 1
ATOM 556 N N . ALA A 1 72 ? 18.449 -0.809 -16.503 1.00 88.88 72 ALA A N 1
ATOM 557 C CA . ALA A 1 72 ? 18.230 -1.454 -15.204 1.00 88.88 72 ALA A CA 1
ATOM 558 C C . ALA A 1 72 ? 18.919 -2.828 -15.021 1.00 88.88 72 ALA A C 1
ATOM 560 O O . ALA A 1 72 ? 18.589 -3.569 -14.095 1.00 88.88 72 ALA A O 1
ATOM 561 N N . ILE A 1 73 ? 19.851 -3.195 -15.911 1.00 89.44 73 ILE A N 1
ATOM 562 C CA . ILE A 1 73 ? 20.696 -4.395 -15.791 1.00 89.44 73 ILE A CA 1
ATOM 563 C C . ILE A 1 73 ? 22.156 -4.018 -15.531 1.00 89.44 73 ILE A C 1
ATOM 565 O O . ILE A 1 73 ? 22.759 -4.569 -14.615 1.00 89.44 73 ILE A O 1
ATOM 569 N N . CYS A 1 74 ? 22.736 -3.131 -16.346 1.00 91.62 74 CYS A N 1
ATOM 570 C CA . CYS A 1 74 ? 24.143 -2.738 -16.218 1.00 91.62 74 CYS A CA 1
ATOM 571 C C . CYS A 1 74 ? 24.350 -1.402 -15.500 1.00 91.62 74 CYS A C 1
ATOM 573 O O . CYS A 1 74 ? 25.490 -1.095 -15.181 1.00 91.62 74 CYS A O 1
ATOM 575 N N . PHE A 1 75 ? 23.277 -0.654 -15.223 1.00 89.38 75 PHE A N 1
ATOM 576 C CA . PHE A 1 75 ? 23.291 0.659 -14.568 1.00 89.38 75 PHE A CA 1
ATOM 577 C C . PHE A 1 75 ? 23.979 1.775 -15.369 1.00 89.38 75 PHE A C 1
ATOM 579 O O . PHE A 1 75 ? 24.165 2.869 -14.855 1.00 89.38 75 PHE A O 1
ATOM 586 N N . GLU A 1 76 ? 24.319 1.523 -16.633 1.00 90.75 76 GLU A N 1
ATOM 587 C CA . GLU A 1 76 ? 24.870 2.534 -17.536 1.00 90.75 76 GLU A CA 1
ATOM 588 C C . GLU A 1 76 ? 23.754 3.300 -18.252 1.00 90.75 76 GLU A C 1
ATOM 590 O O . GLU A 1 76 ? 22.663 2.765 -18.497 1.00 90.75 76 GLU A O 1
ATOM 595 N N . LYS A 1 77 ? 24.043 4.546 -18.634 1.00 90.81 77 LYS A N 1
ATOM 596 C CA . LYS A 1 77 ? 23.134 5.388 -19.418 1.00 90.81 77 LYS A CA 1
ATOM 597 C C . LYS A 1 77 ? 22.856 4.759 -20.789 1.00 90.81 77 LYS A C 1
ATOM 599 O O . LYS A 1 77 ? 23.743 4.181 -21.413 1.00 90.81 77 LYS A O 1
ATOM 604 N N . ILE A 1 78 ? 21.607 4.854 -21.238 1.00 91.31 78 ILE A N 1
ATOM 605 C CA . ILE A 1 78 ? 21.189 4.466 -22.587 1.00 91.31 78 ILE A CA 1
ATOM 606 C C . ILE A 1 78 ? 21.310 5.707 -23.471 1.00 91.31 78 ILE A C 1
ATOM 608 O O . ILE A 1 78 ? 20.595 6.692 -23.264 1.00 91.31 78 ILE A O 1
ATOM 612 N N . GLU A 1 79 ? 22.234 5.676 -24.426 1.00 92.19 79 GLU A N 1
ATOM 613 C CA . GLU A 1 79 ? 22.465 6.782 -25.357 1.00 92.19 79 GLU A CA 1
ATOM 614 C C . GLU A 1 79 ? 21.516 6.705 -26.568 1.00 92.19 79 GLU A C 1
ATOM 616 O O . GLU A 1 79 ? 20.930 5.665 -26.850 1.00 92.19 79 GLU A O 1
ATOM 621 N N . GLU A 1 80 ? 21.362 7.798 -27.325 1.00 86.81 80 GLU A N 1
ATOM 622 C CA . GLU A 1 80 ? 20.416 7.876 -28.461 1.00 86.81 80 GLU A CA 1
ATOM 623 C C . GLU A 1 80 ? 20.650 6.818 -29.554 1.00 86.81 80 GLU A C 1
ATOM 625 O O . GLU A 1 80 ? 19.742 6.486 -30.314 1.00 86.81 80 GLU A O 1
ATOM 630 N N . HIS A 1 81 ? 21.876 6.308 -29.660 1.00 89.62 81 HIS A N 1
ATOM 631 C CA . HIS A 1 81 ? 22.262 5.302 -30.650 1.00 89.62 81 HIS A CA 1
ATOM 632 C C . HIS A 1 81 ? 22.191 3.869 -30.115 1.00 89.62 81 HIS A C 1
ATOM 634 O O . HIS A 1 81 ? 22.424 2.925 -30.872 1.00 89.62 81 HIS A O 1
ATOM 640 N N . ASP A 1 82 ? 21.893 3.695 -28.827 1.00 90.44 82 ASP A N 1
ATOM 641 C CA . ASP A 1 82 ? 21.722 2.376 -28.249 1.00 90.44 82 ASP A CA 1
ATOM 642 C C . ASP A 1 82 ? 20.377 1.784 -28.667 1.00 90.44 82 ASP A C 1
ATOM 644 O O . ASP A 1 82 ? 19.322 2.411 -28.575 1.00 90.44 82 ASP A O 1
ATOM 648 N N . GLU A 1 83 ? 20.394 0.512 -29.062 1.00 91.81 83 GLU A N 1
ATOM 649 C CA . GLU A 1 83 ? 19.158 -0.256 -29.112 1.00 91.81 83 GLU A CA 1
ATOM 650 C C . GLU A 1 83 ? 18.608 -0.382 -27.694 1.00 91.81 83 GLU A C 1
ATOM 652 O O . GLU A 1 83 ? 19.254 -0.968 -26.821 1.00 91.81 83 GLU A O 1
ATOM 657 N N . GLU A 1 84 ? 17.395 0.110 -27.475 1.00 91.38 84 GLU A N 1
ATOM 658 C CA . GLU A 1 84 ? 16.731 0.023 -26.185 1.00 91.38 84 GLU A CA 1
ATOM 659 C C . GLU A 1 84 ? 15.450 -0.794 -26.233 1.00 91.38 84 GLU A C 1
ATOM 661 O O . GLU A 1 84 ? 14.807 -0.955 -27.272 1.00 91.38 84 GLU A O 1
ATOM 666 N N . ARG A 1 85 ? 15.067 -1.324 -25.074 1.00 90.56 85 ARG A N 1
ATOM 667 C CA . ARG A 1 85 ? 13.792 -2.002 -24.865 1.00 90.56 85 ARG A CA 1
ATOM 668 C C . ARG A 1 85 ? 13.211 -1.580 -23.528 1.00 90.56 85 ARG A C 1
ATOM 670 O O . ARG A 1 85 ? 13.934 -1.480 -22.538 1.00 90.56 85 ARG A O 1
ATOM 677 N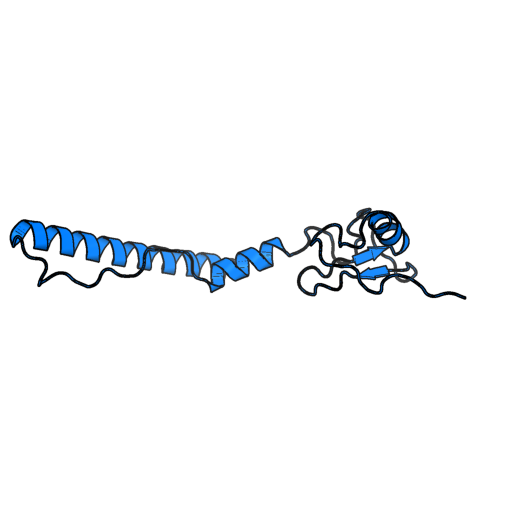 N . THR A 1 86 ? 11.893 -1.446 -23.494 1.00 89.44 86 THR A N 1
ATOM 678 C CA . THR A 1 86 ? 11.152 -1.048 -22.296 1.00 89.44 86 THR A CA 1
ATOM 679 C C . THR A 1 86 ? 10.245 -2.180 -21.835 1.00 89.44 86 THR A C 1
ATOM 681 O O . THR A 1 86 ? 9.678 -2.915 -22.647 1.00 89.44 86 THR A O 1
ATOM 684 N N . CYS A 1 87 ? 10.116 -2.345 -20.520 1.00 87.94 87 CYS A N 1
ATOM 685 C CA . CYS A 1 87 ? 9.152 -3.273 -19.941 1.00 87.94 87 CYS A CA 1
ATOM 686 C C . CYS A 1 87 ? 7.714 -2.891 -20.363 1.00 87.94 87 CYS A C 1
ATOM 688 O O . CYS A 1 87 ? 7.339 -1.734 -20.188 1.00 87.94 87 CYS A O 1
ATOM 690 N N . PRO A 1 88 ? 6.883 -3.836 -20.849 1.00 87.88 88 PRO A N 1
ATOM 691 C CA . PRO A 1 88 ? 5.514 -3.551 -21.290 1.00 87.88 88 PRO A CA 1
AT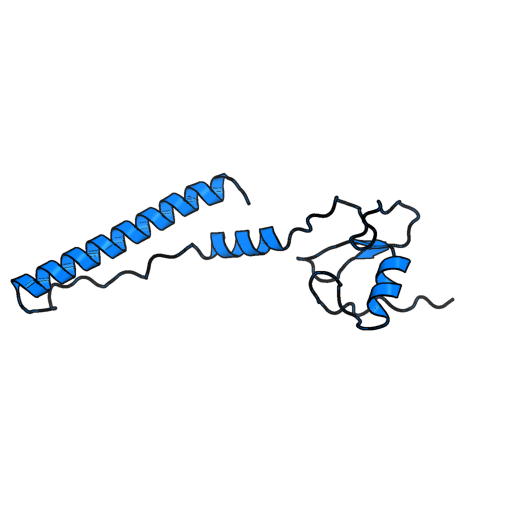OM 692 C C . PRO A 1 88 ? 4.543 -3.286 -20.131 1.00 87.88 88 PRO A C 1
ATOM 694 O O . PRO A 1 88 ? 3.428 -2.830 -20.351 1.00 87.88 88 PRO A O 1
ATOM 697 N N . ASN A 1 89 ? 4.936 -3.592 -18.892 1.00 85.69 89 ASN A N 1
ATOM 698 C CA . ASN A 1 89 ? 4.162 -3.204 -17.721 1.00 85.69 89 ASN A CA 1
ATOM 699 C C . ASN A 1 89 ? 4.355 -1.704 -17.481 1.00 85.69 89 ASN A C 1
ATOM 701 O O . ASN A 1 89 ? 5.430 -1.306 -17.030 1.00 85.69 89 ASN A O 1
ATOM 705 N N . GLU A 1 90 ? 3.320 -0.904 -17.742 1.00 82.38 90 GLU A N 1
ATOM 706 C CA . GLU A 1 90 ? 3.341 0.561 -17.594 1.00 82.38 90 GLU A CA 1
ATOM 707 C C . GLU A 1 90 ? 3.710 1.024 -16.181 1.00 82.38 90 GLU A C 1
ATOM 709 O O . GLU A 1 90 ? 4.286 2.094 -16.011 1.00 82.38 90 GLU A O 1
ATOM 714 N N . ILE A 1 91 ? 3.438 0.202 -15.163 1.00 80.12 91 ILE A N 1
ATOM 715 C CA . ILE A 1 91 ? 3.807 0.521 -13.784 1.00 80.12 91 ILE A CA 1
ATOM 716 C C . ILE A 1 91 ? 5.314 0.317 -13.556 1.00 80.12 91 ILE A C 1
ATOM 718 O O . ILE A 1 91 ? 5.920 1.000 -12.738 1.00 80.12 91 ILE A O 1
ATOM 722 N N . CYS A 1 92 ? 5.935 -0.618 -14.281 1.00 83.56 92 CYS A N 1
ATOM 723 C CA . CYS A 1 92 ? 7.371 -0.873 -14.203 1.00 83.56 92 CYS A CA 1
ATOM 724 C C . CYS A 1 92 ? 8.168 0.071 -15.108 1.00 83.56 92 CYS A C 1
ATOM 726 O O . CYS A 1 92 ? 9.136 0.662 -14.640 1.00 83.56 92 CYS A O 1
ATOM 728 N N . ALA A 1 93 ? 7.805 0.139 -16.395 1.00 84.38 93 ALA A N 1
ATOM 729 C CA . ALA A 1 93 ? 8.374 1.004 -17.437 1.00 84.38 93 ALA A CA 1
ATOM 730 C C . ALA A 1 93 ? 9.919 1.098 -17.489 1.00 84.38 93 ALA A C 1
ATOM 732 O O . ALA A 1 93 ? 10.476 2.053 -18.026 1.00 84.38 93 ALA A O 1
ATOM 733 N N . LEU A 1 94 ? 10.631 0.106 -16.945 1.00 87.50 94 LEU A N 1
ATOM 734 C CA . LEU A 1 94 ? 12.089 0.091 -16.911 1.00 87.50 94 LEU A CA 1
ATOM 735 C C . LEU A 1 94 ? 12.678 -0.069 -18.309 1.00 87.50 94 LEU A C 1
ATOM 737 O O . LEU A 1 94 ? 12.181 -0.875 -19.102 1.00 87.50 94 LEU A O 1
ATOM 741 N N . ARG A 1 95 ? 13.762 0.666 -18.563 1.00 90.25 95 ARG A N 1
ATOM 742 C CA . ARG A 1 95 ? 14.524 0.640 -19.812 1.00 90.25 95 ARG A CA 1
ATOM 743 C C . ARG A 1 95 ? 15.750 -0.257 -19.669 1.00 90.25 95 ARG A C 1
ATOM 745 O O . ARG A 1 95 ? 16.329 -0.403 -18.590 1.00 90.25 95 ARG A O 1
ATOM 752 N N . TYR A 1 96 ? 16.136 -0.868 -20.778 1.00 91.25 96 TYR A N 1
ATOM 753 C CA . TYR A 1 96 ? 17.284 -1.755 -20.873 1.00 91.25 96 TYR A CA 1
ATOM 754 C C . TYR A 1 96 ? 17.974 -1.562 -22.217 1.00 91.25 96 TYR A C 1
ATOM 756 O O . TYR A 1 96 ? 17.294 -1.421 -23.235 1.00 91.25 96 TYR A O 1
ATOM 764 N N . HIS A 1 97 ? 19.300 -1.696 -22.257 1.00 94.69 97 HIS A N 1
ATOM 765 C CA . HIS A 1 97 ? 19.983 -1.985 -23.516 1.00 94.69 97 HIS A CA 1
ATOM 766 C C . HIS A 1 97 ? 19.437 -3.291 -24.102 1.00 94.69 97 HIS A C 1
ATOM 768 O O . HIS A 1 97 ? 19.292 -4.290 -23.387 1.00 94.69 97 HIS A O 1
ATOM 774 N N . GLY A 1 98 ? 19.196 -3.312 -25.411 1.00 92.88 98 GLY A N 1
ATOM 775 C CA . GLY A 1 98 ? 18.685 -4.465 -26.147 1.00 92.88 98 GLY A CA 1
ATOM 776 C C . GLY A 1 98 ? 19.522 -5.714 -25.884 1.00 92.88 98 GLY A C 1
ATOM 777 O O . GLY A 1 98 ? 18.987 -6.763 -25.531 1.00 92.88 98 GLY A O 1
ATOM 778 N N . LYS A 1 99 ? 20.852 -5.580 -25.920 1.00 92.94 99 LYS A N 1
ATOM 779 C CA . LYS A 1 99 ? 21.791 -6.673 -25.614 1.00 92.94 99 LYS A CA 1
ATOM 780 C C . LYS A 1 99 ? 21.673 -7.175 -24.171 1.00 92.94 99 LYS A C 1
ATOM 782 O O . LYS A 1 99 ? 21.697 -8.383 -23.942 1.00 92.94 99 LYS A O 1
ATOM 787 N N . CYS A 1 100 ? 21.527 -6.270 -23.200 1.00 92.75 100 CYS A N 1
ATOM 788 C CA . CYS A 1 100 ? 21.406 -6.631 -21.788 1.00 92.75 100 CYS A CA 1
ATOM 789 C C . CYS A 1 100 ? 20.120 -7.415 -21.524 1.00 92.75 100 CYS A C 1
ATOM 791 O O . CYS A 1 100 ? 20.165 -8.473 -20.892 1.00 92.75 100 CYS A O 1
ATOM 793 N N . ILE A 1 101 ? 18.981 -6.931 -22.032 1.00 91.81 101 ILE A N 1
ATOM 794 C CA . ILE A 1 101 ? 17.705 -7.609 -21.800 1.00 91.81 101 ILE A CA 1
ATOM 795 C C . I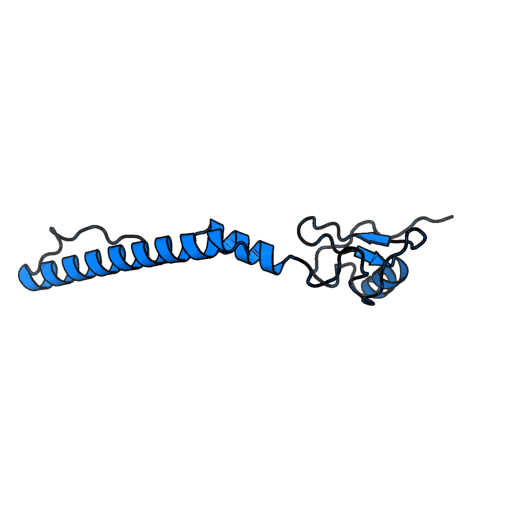LE A 1 101 ? 17.617 -8.930 -22.555 1.00 91.81 101 ILE A C 1
ATOM 797 O O . ILE A 1 101 ? 17.150 -9.900 -21.968 1.00 91.81 101 ILE A O 1
ATOM 801 N N . LEU A 1 102 ? 18.121 -9.002 -23.795 1.00 90.88 102 LEU A N 1
ATOM 802 C CA . LEU A 1 102 ? 18.136 -10.237 -24.585 1.00 90.88 102 LEU A CA 1
ATOM 803 C C . LEU A 1 102 ? 18.875 -11.350 -23.843 1.00 90.88 102 LEU A C 1
ATOM 805 O O . LEU A 1 102 ? 18.306 -12.421 -23.650 1.00 90.88 102 LEU A O 1
ATOM 809 N N . LYS A 1 103 ? 20.073 -11.059 -23.321 1.00 89.00 103 LYS A N 1
ATOM 810 C CA . LYS A 1 103 ? 20.836 -12.007 -22.498 1.00 89.00 103 LYS A CA 1
ATOM 811 C C . LYS A 1 103 ? 20.073 -12.423 -21.238 1.00 89.00 103 LYS A C 1
ATOM 813 O O . LYS A 1 103 ? 20.103 -13.580 -20.833 1.00 89.00 103 LYS A O 1
ATOM 818 N N . SER A 1 104 ? 19.367 -11.485 -20.606 1.00 85.81 104 SER A N 1
ATOM 819 C CA . SER A 1 104 ? 18.610 -11.772 -19.387 1.00 85.81 104 SER A CA 1
ATOM 820 C C . SER A 1 104 ? 17.388 -12.668 -19.619 1.00 85.81 104 SER A C 1
ATOM 822 O O . SER A 1 104 ? 16.971 -13.350 -18.681 1.00 85.81 104 SER A O 1
ATOM 824 N N . ILE A 1 105 ? 16.802 -12.663 -20.820 1.00 86.75 105 ILE A N 1
ATOM 825 C CA . ILE A 1 105 ? 15.570 -13.405 -21.124 1.00 86.75 105 ILE A CA 1
ATOM 826 C C . ILE A 1 105 ? 15.794 -14.743 -21.831 1.00 86.75 105 ILE A C 1
ATOM 828 O O . ILE A 1 105 ? 14.823 -15.460 -22.066 1.00 86.75 105 ILE A O 1
ATOM 832 N N . GLU A 1 106 ? 17.046 -15.111 -22.121 1.00 83.00 106 GLU A N 1
ATOM 833 C CA . GLU A 1 106 ? 17.410 -16.408 -22.718 1.00 83.00 106 GLU A CA 1
ATOM 834 C C . GLU A 1 106 ? 16.855 -17.597 -21.922 1.00 83.00 106 GLU A C 1
ATOM 836 O O . GLU A 1 106 ? 16.480 -18.617 -22.495 1.00 83.00 106 GLU A O 1
ATOM 841 N N . THR A 1 107 ? 16.768 -17.460 -20.596 1.00 76.38 107 THR A N 1
ATOM 842 C CA . THR A 1 107 ? 16.273 -18.521 -19.706 1.00 76.38 107 THR A CA 1
ATOM 843 C C . THR A 1 107 ? 14.775 -18.415 -19.427 1.00 76.38 107 THR A C 1
ATOM 845 O O . THR A 1 107 ? 14.082 -19.431 -19.360 1.00 76.38 107 THR A O 1
ATOM 848 N N . LYS A 1 108 ? 14.258 -17.195 -19.244 1.00 80.06 108 LYS A N 1
ATOM 849 C CA . LYS A 1 108 ? 12.840 -16.902 -19.002 1.00 80.06 108 LYS A CA 1
ATOM 850 C C . LYS A 1 108 ? 12.492 -15.547 -19.606 1.00 80.06 108 LYS A C 1
ATOM 852 O O . LYS A 1 108 ? 13.082 -14.542 -19.223 1.00 80.06 108 LYS A O 1
ATOM 857 N N . ALA A 1 109 ? 11.470 -15.504 -20.459 1.00 88.00 109 ALA A N 1
ATOM 858 C CA . ALA A 1 109 ? 10.954 -14.281 -21.082 1.00 88.00 109 ALA A CA 1
ATOM 859 C C . ALA A 1 109 ? 10.152 -13.394 -20.107 1.00 88.00 109 ALA A C 1
ATOM 861 O O . ALA A 1 109 ? 9.000 -13.051 -20.361 1.00 88.00 109 ALA A O 1
ATOM 862 N N . LEU A 1 110 ? 10.750 -13.047 -18.966 1.00 89.25 110 LEU A N 1
ATOM 863 C CA . LEU A 1 110 ? 10.156 -12.236 -17.907 1.00 89.25 110 LEU A CA 1
ATOM 864 C C . LEU A 1 110 ? 11.043 -11.024 -17.617 1.00 89.25 110 LEU A C 1
ATOM 866 O O . LEU A 1 110 ? 12.269 -11.123 -17.633 1.00 89.25 110 LEU A O 1
ATOM 870 N N . CYS A 1 111 ? 10.426 -9.893 -17.282 1.00 88.94 111 CYS A N 1
ATOM 871 C CA . CYS A 1 111 ? 11.136 -8.710 -16.813 1.00 88.94 111 CYS A CA 1
ATOM 872 C C . CYS A 1 111 ? 11.974 -9.067 -15.570 1.00 88.94 111 CYS A C 1
ATOM 874 O O . CYS A 1 111 ? 11.413 -9.607 -14.609 1.00 88.94 111 CYS A O 1
ATOM 876 N N . PRO A 1 112 ? 13.280 -8.736 -15.524 1.00 87.81 112 PRO A N 1
ATOM 877 C CA . PRO A 1 112 ? 14.128 -9.023 -14.365 1.00 87.81 112 PRO A CA 1
ATOM 878 C C . PRO A 1 112 ? 13.602 -8.403 -13.068 1.00 87.81 112 PRO A C 1
ATOM 880 O O . PRO A 1 112 ? 13.796 -8.976 -11.996 1.00 87.81 112 PRO A O 1
ATOM 883 N N . TYR A 1 113 ? 12.877 -7.290 -13.186 1.00 86.00 113 TYR A N 1
ATOM 884 C CA . TYR A 1 113 ? 12.326 -6.529 -12.074 1.00 86.00 113 TYR A CA 1
ATOM 885 C C . TYR A 1 113 ? 10.907 -6.983 -11.698 1.00 86.00 113 TYR A C 1
ATOM 887 O O . TYR A 1 113 ? 10.724 -7.696 -10.715 1.00 86.00 113 TYR A O 1
ATOM 895 N N . CYS A 1 114 ? 9.896 -6.647 -12.506 1.00 86.69 114 CYS A N 1
ATOM 896 C CA . CYS A 1 114 ? 8.486 -6.883 -12.163 1.00 86.69 114 CYS A CA 1
ATOM 897 C C . CYS A 1 114 ? 7.959 -8.279 -12.535 1.00 86.69 114 CYS A C 1
ATOM 899 O O . CYS A 1 114 ? 6.780 -8.561 -12.336 1.00 86.69 114 CYS A O 1
ATOM 901 N N . LYS A 1 115 ? 8.797 -9.137 -13.134 1.00 89.25 115 LYS A N 1
ATOM 902 C CA . LYS A 1 115 ? 8.444 -10.490 -13.605 1.00 89.25 115 LYS A CA 1
ATOM 903 C C . LYS A 1 115 ? 7.290 -10.552 -14.615 1.00 89.25 115 LYS A C 1
ATOM 905 O O . LYS A 1 115 ? 6.819 -11.641 -14.919 1.00 89.25 115 LYS A O 1
ATOM 910 N N . THR A 1 116 ? 6.856 -9.419 -15.174 1.00 89.00 116 THR A N 1
ATOM 911 C CA . THR A 1 116 ? 5.866 -9.397 -16.262 1.00 89.00 116 THR A CA 1
ATOM 912 C C . THR A 1 116 ? 6.454 -10.037 -17.520 1.00 89.00 116 THR A C 1
ATOM 914 O O . THR A 1 116 ? 7.643 -9.869 -17.800 1.00 89.00 116 THR A O 1
ATOM 917 N N . GLY A 1 117 ? 5.633 -10.776 -18.270 1.00 87.75 117 GLY A N 1
ATOM 918 C CA . GLY A 1 117 ? 6.037 -11.406 -19.525 1.00 87.75 117 GLY A CA 1
ATOM 919 C C . GLY A 1 117 ? 6.508 -10.385 -20.558 1.00 87.75 117 GLY A C 1
ATOM 920 O O . GLY A 1 117 ? 5.790 -9.446 -20.890 1.00 87.75 117 GLY A O 1
ATOM 921 N N . LEU A 1 118 ? 7.711 -10.587 -21.087 1.00 81.69 118 LEU A N 1
ATOM 922 C CA . LEU A 1 118 ? 8.294 -9.774 -22.151 1.00 81.69 118 LEU A CA 1
ATOM 923 C C . LEU A 1 118 ? 7.898 -10.364 -23.512 1.00 81.69 118 LEU A C 1
ATOM 925 O O . LEU A 1 118 ? 8.724 -10.898 -24.251 1.00 81.69 118 LEU A O 1
ATOM 929 N N . VAL A 1 119 ? 6.598 -10.335 -23.813 1.00 64.06 119 VAL A N 1
ATOM 930 C CA . VAL A 1 119 ? 6.041 -10.856 -25.071 1.00 64.06 119 VAL A CA 1
ATOM 931 C C . VAL A 1 119 ? 6.291 -9.832 -26.185 1.00 64.06 119 VAL A C 1
ATOM 933 O O . VAL A 1 119 ? 5.860 -8.691 -26.074 1.00 64.06 119 VAL A O 1
ATOM 936 N N . GLY A 1 120 ? 6.999 -10.229 -27.251 1.00 56.16 120 GLY A N 1
ATOM 937 C CA . GLY A 1 120 ? 7.213 -9.393 -28.448 1.00 56.16 120 GLY A CA 1
ATOM 938 C C . GLY A 1 120 ? 8.592 -8.733 -28.594 1.00 56.16 120 GLY A C 1
ATOM 939 O O . GLY A 1 120 ? 8.800 -7.960 -29.522 1.00 56.16 120 GLY A O 1
ATOM 940 N N . ILE A 1 121 ? 9.569 -9.045 -27.734 1.00 50.66 121 ILE A N 1
ATOM 941 C CA . ILE A 1 121 ? 10.918 -8.441 -27.817 1.00 50.66 121 ILE A CA 1
ATOM 942 C C . ILE A 1 121 ? 11.846 -9.199 -28.800 1.00 50.66 121 ILE A C 1
ATOM 944 O O . ILE A 1 121 ? 12.928 -8.733 -29.152 1.00 50.66 121 ILE A O 1
ATOM 948 N N . GLY A 1 122 ? 11.409 -10.345 -29.326 1.00 46.53 122 GLY A N 1
ATOM 949 C CA . GLY A 1 122 ? 12.187 -11.171 -30.250 1.00 46.53 122 GLY A CA 1
ATOM 950 C C . GLY A 1 122 ? 11.795 -11.002 -31.721 1.00 46.53 122 GLY A C 1
ATOM 951 O O . GLY A 1 122 ? 10.688 -11.380 -32.092 1.00 46.53 122 GLY A O 1
ATOM 952 N N . LYS A 1 123 ? 12.792 -10.597 -32.526 1.00 38.22 123 LYS A N 1
ATOM 953 C CA . LYS A 1 123 ? 12.941 -10.677 -33.999 1.00 38.22 123 LYS A CA 1
ATOM 954 C C . LYS A 1 123 ? 12.574 -9.430 -34.819 1.00 38.22 123 LYS A C 1
ATOM 956 O O . LYS A 1 123 ? 11.439 -9.260 -35.244 1.00 38.22 123 LYS A O 1
ATOM 961 N N . SER A 1 124 ? 13.602 -8.672 -35.198 1.00 35.09 124 SER A N 1
ATOM 962 C CA . SER A 1 124 ? 13.729 -8.143 -36.560 1.00 35.09 124 SER A CA 1
ATOM 963 C C . SER A 1 124 ? 14.805 -8.965 -37.269 1.00 35.09 124 SER A C 1
ATOM 965 O O . SER A 1 124 ? 15.993 -8.837 -36.986 1.00 35.09 124 SER A O 1
ATOM 967 N N . SER A 1 125 ? 14.363 -9.894 -38.113 1.00 38.25 125 SER A N 1
ATOM 968 C CA . SER A 1 125 ? 15.209 -10.602 -39.069 1.00 38.25 125 SER A CA 1
ATOM 969 C C . SER A 1 125 ? 15.397 -9.714 -40.292 1.00 38.25 125 SER A C 1
ATOM 971 O O . SER A 1 125 ? 14.399 -9.337 -40.903 1.00 38.25 125 SER A O 1
ATOM 973 N N . SER A 1 126 ? 16.639 -9.401 -40.654 1.00 34.12 126 SER A N 1
ATOM 974 C CA . SER A 1 126 ? 17.096 -9.105 -42.021 1.00 34.12 126 SER A CA 1
ATOM 975 C C . SER A 1 126 ? 18.609 -9.250 -42.060 1.00 34.12 126 SER A C 1
ATOM 977 O O . SER A 1 126 ? 19.257 -8.663 -41.167 1.00 34.12 126 SER A O 1
#